Protein AF-A0AAV1QED7-F1 (afdb_monomer_lite)

Foldseek 3Di:
DDDDDDDDDDPDPPPPPPVPPDQDPFPVVVVVCCCVVVVPPADWWKWKQQVVVVRDTHTDHGSVSDDPDIDIDIGGPDPDDDDDDPPPDPPDVVCPDVVNVDDDDPDDDDDDDDPVVVPDD

Organism: Scomber scombrus (NCBI:txid13677)

Radius of gyration: 27.56 Å; chains: 1; bounding box: 75×61×73 Å

Sequence (121 aa):
NGSSKRPSSCPYHHRHCQKDTSRPESVNELKVMMKEKFKLDFAFSLLYQDPDFDGQLCSLVDIEELPQKAVLKVIRSDSDASSVASNDTIILPHAMTPDRAERWPDVFPVPTFSYEVEFVL

Secondary structure (DSSP, 8-state):
----PPPP-------------PPPSSHHHHHHHHHHHHT--S-EEEEEEEGGGTTEEEE---GGGS-SS--EEEEE---S------------GGG--GGGSSPPPSS-------GGGTT--

pLDDT: mean 74.5, std 16.53, range [39.84, 93.69]

Structure (mmCIF, N/CA/C/O backbone):
data_AF-A0AAV1QED7-F1
#
_entry.id   AF-A0AAV1QED7-F1
#
loop_
_atom_site.group_PDB
_atom_site.id
_atom_site.type_symbol
_atom_site.label_atom_id
_atom_site.label_alt_id
_atom_site.label_comp_id
_atom_site.label_asym_id
_atom_site.label_entity_id
_atom_site.label_seq_id
_atom_site.pdbx_PDB_ins_code
_atom_site.Cartn_x
_atom_site.Cartn_y
_atom_site.Cartn_z
_atom_site.occupancy
_atom_site.B_iso_or_equiv
_atom_site.auth_seq_id
_atom_site.auth_comp_id
_atom_site.auth_asym_id
_atom_site.auth_atom_id
_atom_site.pdbx_PDB_model_num
ATOM 1 N N . ASN A 1 1 ? 46.612 28.607 43.763 1.00 44.44 1 ASN A N 1
ATOM 2 C CA . ASN A 1 1 ? 46.514 28.178 42.349 1.00 44.44 1 ASN A CA 1
ATOM 3 C C . ASN A 1 1 ? 45.542 27.022 42.221 1.00 44.44 1 ASN A C 1
ATOM 5 O O . ASN A 1 1 ? 45.949 25.875 42.300 1.00 44.44 1 ASN A O 1
ATOM 9 N N . GLY A 1 2 ? 44.254 27.325 42.089 1.00 50.00 2 GLY A N 1
ATOM 10 C CA . GLY A 1 2 ? 43.201 26.321 41.953 1.00 50.00 2 GLY A CA 1
ATOM 11 C C . GLY A 1 2 ? 42.156 26.822 40.971 1.00 50.00 2 GLY A C 1
ATOM 12 O O . GLY A 1 2 ? 41.113 27.310 41.384 1.00 50.00 2 GLY A O 1
ATOM 13 N N . SER A 1 3 ? 42.465 26.748 39.677 1.00 50.56 3 SER A N 1
ATOM 14 C CA . SER A 1 3 ? 41.525 27.079 38.603 1.00 50.56 3 SER A CA 1
ATOM 15 C C . SER A 1 3 ? 41.142 25.787 37.896 1.00 50.56 3 SER A C 1
ATOM 17 O O . SER A 1 3 ? 41.775 25.387 36.920 1.00 50.56 3 SER A O 1
ATOM 19 N N . SER A 1 4 ? 40.124 25.111 38.427 1.00 52.16 4 SER A N 1
ATOM 20 C CA . SER A 1 4 ? 39.508 23.961 37.771 1.00 52.16 4 SER A CA 1
ATOM 21 C C . SER A 1 4 ? 38.648 24.475 36.614 1.00 52.16 4 SER A C 1
ATOM 23 O O . SER A 1 4 ? 37.607 25.105 36.820 1.00 52.16 4 SER A O 1
ATOM 25 N N . LYS A 1 5 ? 39.149 24.303 35.386 1.00 60.25 5 LYS A N 1
ATOM 26 C CA . LYS A 1 5 ? 38.466 24.682 34.145 1.00 60.25 5 LYS A CA 1
ATOM 27 C C . LYS A 1 5 ? 37.196 23.839 33.991 1.00 60.25 5 LYS A C 1
ATOM 29 O O . LYS A 1 5 ? 37.268 22.615 33.950 1.00 60.25 5 LYS A O 1
ATOM 34 N N . ARG A 1 6 ? 36.039 24.498 33.876 1.00 62.00 6 ARG A N 1
ATOM 35 C CA . ARG A 1 6 ? 34.783 23.859 33.454 1.00 62.00 6 ARG A CA 1
ATOM 36 C C . ARG A 1 6 ? 34.935 23.371 32.006 1.00 62.00 6 ARG A C 1
ATOM 38 O O . ARG A 1 6 ? 35.414 24.158 31.186 1.00 62.00 6 ARG A O 1
ATOM 45 N N . PRO A 1 7 ? 34.516 22.146 31.655 1.00 55.94 7 PRO A N 1
ATOM 46 C CA . PRO A 1 7 ? 34.414 21.765 30.258 1.00 55.94 7 PRO A CA 1
ATOM 47 C C . PRO A 1 7 ? 33.226 22.480 29.604 1.00 55.94 7 PRO A C 1
ATOM 49 O O . PRO A 1 7 ? 32.111 22.530 30.125 1.00 55.94 7 PRO A O 1
ATOM 52 N N . SER A 1 8 ? 33.536 23.092 28.470 1.00 58.31 8 SER A N 1
ATOM 53 C CA . SER A 1 8 ? 32.671 23.847 27.579 1.00 58.31 8 SER A CA 1
ATOM 54 C C . SER A 1 8 ? 31.638 22.958 26.886 1.00 58.31 8 SER A C 1
ATOM 56 O O . SER A 1 8 ? 32.002 21.981 26.242 1.00 58.31 8 SER A O 1
ATOM 58 N N . SER A 1 9 ? 30.373 23.365 27.011 1.00 49.59 9 SER A N 1
ATOM 59 C CA . SER A 1 9 ? 29.286 23.314 26.022 1.00 49.59 9 SER A CA 1
ATOM 60 C C . SER A 1 9 ? 29.482 22.399 24.801 1.00 49.59 9 SER A C 1
ATOM 62 O O . SER A 1 9 ? 30.246 22.723 23.894 1.00 49.59 9 SER A O 1
ATOM 64 N N . CYS A 1 10 ? 28.702 21.318 24.727 1.00 42.38 10 CYS A N 1
ATOM 65 C CA . CYS A 1 10 ? 28.399 20.632 23.471 1.00 42.38 10 CYS A CA 1
ATOM 66 C C . CYS A 1 10 ? 27.094 21.227 22.905 1.00 42.38 10 CYS A C 1
ATOM 68 O O . CYS A 1 10 ? 26.042 20.988 23.499 1.00 42.38 10 CYS A O 1
ATOM 70 N N . PRO A 1 11 ? 27.094 21.981 21.788 1.00 58.97 11 PRO A N 1
ATOM 71 C CA . PRO A 1 11 ? 25.892 22.648 21.307 1.00 58.97 11 PRO A CA 1
ATOM 72 C C . PRO A 1 11 ? 25.236 21.874 20.161 1.00 58.97 11 PRO A C 1
ATOM 74 O O . PRO A 1 11 ? 24.941 22.467 19.143 1.00 58.97 11 PRO A O 1
ATOM 77 N N . TYR A 1 12 ? 25.008 20.565 20.281 1.00 39.84 12 TYR A N 1
ATOM 78 C CA . TYR A 1 12 ? 24.177 19.837 19.311 1.00 39.84 12 TYR A CA 1
ATOM 79 C C . TYR A 1 12 ? 23.471 18.670 19.997 1.00 39.84 12 TYR A C 1
ATOM 81 O O . TYR A 1 12 ? 23.773 17.504 19.759 1.00 39.84 12 TYR A O 1
ATOM 89 N N . HIS A 1 13 ? 22.465 18.977 20.816 1.00 53.47 13 HIS A N 1
ATOM 90 C CA . HIS A 1 13 ? 21.328 18.068 20.875 1.00 53.47 13 HIS A CA 1
ATOM 91 C C . HIS A 1 13 ? 20.634 18.176 19.521 1.00 53.47 13 HIS A C 1
ATOM 93 O O . HIS A 1 13 ? 19.752 19.008 19.312 1.00 53.47 13 HIS A O 1
ATOM 99 N N . HIS A 1 14 ? 21.094 17.361 18.570 1.00 53.66 14 HIS A N 1
ATOM 100 C CA . HIS A 1 14 ? 20.276 16.970 17.441 1.00 53.66 14 HIS A CA 1
ATOM 101 C C . HIS A 1 14 ? 19.017 16.398 18.082 1.00 53.66 14 HIS A C 1
ATOM 103 O O . HIS A 1 14 ? 19.063 15.334 18.701 1.00 53.66 14 HIS A O 1
ATOM 109 N N . ARG A 1 15 ? 17.929 17.176 18.071 1.00 52.91 15 ARG A N 1
ATOM 110 C CA . ARG A 1 15 ? 16.619 16.670 18.447 1.00 52.91 15 ARG A CA 1
ATOM 111 C C . ARG A 1 15 ? 16.345 15.527 17.482 1.00 52.91 15 ARG A C 1
ATOM 113 O O . ARG A 1 15 ? 15.817 15.738 16.399 1.00 52.91 15 ARG A O 1
ATOM 120 N N . HIS A 1 16 ? 16.682 14.308 17.884 1.00 52.97 16 HIS A N 1
ATOM 121 C CA . HIS A 1 16 ? 15.765 13.216 17.652 1.00 52.97 16 HIS A CA 1
ATOM 122 C C . HIS A 1 16 ? 14.483 13.657 18.349 1.00 52.97 16 HIS A C 1
ATOM 124 O O . HIS A 1 16 ? 14.322 13.478 19.553 1.00 52.97 16 HIS A O 1
ATOM 130 N N . CYS A 1 17 ? 13.622 14.354 17.599 1.00 52.81 17 CYS A N 1
ATOM 131 C CA . CYS A 1 17 ? 12.202 14.300 17.868 1.00 52.81 17 CYS A CA 1
ATOM 132 C C . CYS A 1 17 ? 11.904 12.809 17.876 1.00 52.81 17 CYS A C 1
ATOM 134 O O . CYS A 1 17 ? 11.821 12.186 16.820 1.00 52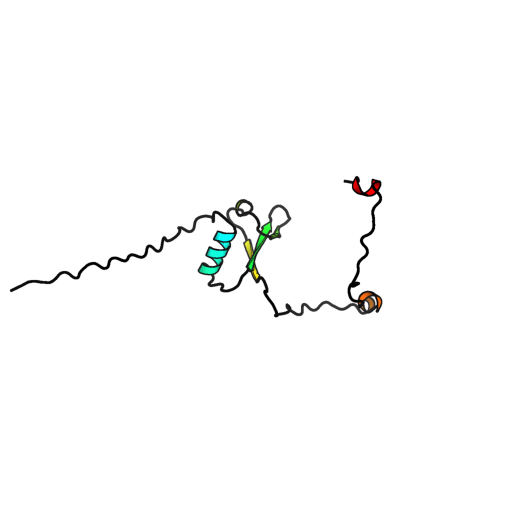.81 17 CYS A O 1
ATOM 136 N N . GLN A 1 18 ? 11.841 12.228 19.070 1.00 52.56 18 GLN A N 1
ATOM 137 C CA . GLN A 1 18 ? 11.054 11.036 19.260 1.00 52.56 18 GLN A CA 1
ATOM 138 C C . GLN A 1 18 ? 9.659 11.478 18.854 1.00 52.56 18 GLN A C 1
ATOM 140 O O . GLN A 1 18 ? 8.998 12.213 19.581 1.00 52.56 18 GLN A O 1
ATOM 145 N N . LYS A 1 19 ? 9.300 11.185 17.602 1.00 57.31 19 LYS A N 1
ATOM 146 C CA . LYS A 1 19 ? 7.924 11.286 17.165 1.00 57.31 19 LYS A CA 1
ATOM 147 C C . LYS A 1 19 ? 7.231 10.245 18.022 1.00 57.31 19 LYS A C 1
ATOM 149 O O . LYS A 1 19 ? 7.431 9.048 17.810 1.00 57.31 19 LYS A O 1
ATOM 154 N N . ASP A 1 20 ? 6.594 10.717 19.093 1.00 49.12 20 ASP A N 1
ATOM 155 C CA . ASP A 1 20 ? 5.760 9.897 19.955 1.00 49.12 20 ASP A CA 1
ATOM 156 C C . ASP A 1 20 ? 4.939 9.005 19.034 1.00 49.12 20 ASP A C 1
ATOM 158 O O . ASP A 1 20 ? 4.415 9.478 18.026 1.00 49.12 20 ASP A O 1
ATOM 162 N N . THR A 1 21 ? 4.938 7.703 19.301 1.00 58.75 21 THR A N 1
ATOM 163 C CA . THR A 1 21 ? 4.373 6.677 18.421 1.00 58.75 21 THR A CA 1
ATOM 164 C C . THR A 1 21 ? 2.842 6.756 18.426 1.00 58.75 21 THR A C 1
ATOM 166 O O . THR A 1 21 ? 2.165 5.846 18.908 1.00 58.75 21 THR A O 1
ATOM 169 N N . SER A 1 22 ? 2.296 7.882 17.976 1.00 71.88 22 SER A N 1
ATOM 170 C CA . SER A 1 22 ? 0.883 8.136 17.763 1.00 71.88 22 SER A CA 1
ATOM 171 C C . SER A 1 22 ? 0.432 7.483 16.461 1.00 71.88 22 SER A C 1
ATOM 173 O O . SER A 1 22 ? 1.249 7.085 15.626 1.00 71.88 22 SER A O 1
ATOM 175 N N . ARG A 1 23 ? -0.889 7.352 16.292 1.00 83.81 23 ARG A N 1
ATOM 176 C CA . ARG A 1 23 ? -1.487 6.934 15.019 1.00 83.81 23 ARG A CA 1
ATOM 177 C C . ARG A 1 23 ? -0.873 7.791 13.893 1.00 83.81 23 ARG A C 1
ATOM 179 O O . ARG A 1 23 ? -0.844 9.010 14.057 1.00 83.81 23 ARG A O 1
ATOM 186 N N . PRO A 1 24 ? -0.349 7.183 12.814 1.00 88.81 24 PRO A N 1
ATOM 187 C CA . PRO A 1 24 ? 0.163 7.942 11.679 1.00 88.81 24 PRO A CA 1
ATOM 188 C C . PRO A 1 24 ? -0.932 8.826 11.092 1.00 88.81 24 PRO A C 1
ATOM 190 O O . PRO A 1 24 ? -2.088 8.413 11.046 1.00 88.81 24 PRO A O 1
ATOM 193 N N . GLU A 1 25 ? -0.558 9.995 10.586 1.00 88.38 25 GLU A N 1
ATOM 194 C CA . GLU A 1 25 ? -1.486 10.910 9.910 1.00 88.38 25 GLU A CA 1
ATOM 195 C C . GLU A 1 25 ? -1.728 10.497 8.450 1.00 88.38 25 GLU A C 1
ATOM 197 O O . GLU A 1 25 ? -2.654 10.973 7.803 1.00 88.38 25 GLU A O 1
ATOM 202 N N . SER A 1 26 ? -0.892 9.608 7.900 1.00 92.00 26 SER A N 1
ATOM 203 C CA . SER A 1 26 ? -0.999 9.136 6.518 1.00 92.00 26 SER A CA 1
ATOM 204 C C . SER A 1 26 ? -0.418 7.734 6.335 1.00 92.00 26 SER A C 1
ATOM 206 O O . SER A 1 26 ? 0.532 7.332 7.013 1.00 92.00 26 SER A O 1
ATOM 208 N N . VAL A 1 27 ? -0.910 7.010 5.324 1.00 91.88 27 VAL A N 1
ATOM 209 C CA . VAL A 1 27 ? -0.345 5.726 4.879 1.00 91.88 27 VAL A CA 1
ATOM 210 C C . VAL A 1 27 ? 1.146 5.843 4.545 1.00 91.88 27 VAL A C 1
ATOM 212 O O . VAL A 1 27 ? 1.919 4.931 4.844 1.00 91.88 27 VAL A O 1
ATOM 215 N N . ASN A 1 28 ? 1.594 6.959 3.960 1.00 91.94 28 ASN A N 1
ATOM 216 C CA . ASN A 1 28 ? 3.013 7.137 3.647 1.00 91.94 28 ASN A CA 1
ATOM 217 C C . ASN A 1 28 ? 3.866 7.249 4.918 1.00 91.94 28 ASN A C 1
ATOM 219 O O . ASN A 1 28 ? 4.936 6.649 5.004 1.00 91.94 28 ASN A O 1
ATOM 223 N N . GLU A 1 29 ? 3.373 7.966 5.927 1.00 92.56 29 GLU A N 1
ATOM 224 C CA . GLU A 1 29 ? 4.035 8.054 7.226 1.00 92.56 29 GLU A CA 1
ATOM 225 C C . GLU A 1 29 ? 4.110 6.683 7.908 1.00 92.56 29 GLU A C 1
ATOM 227 O O . GLU A 1 29 ? 5.175 6.292 8.387 1.00 92.56 29 GLU A O 1
ATOM 232 N N . LEU A 1 30 ? 3.018 5.911 7.882 1.00 92.69 30 LEU A N 1
ATOM 233 C CA . LEU A 1 30 ? 3.008 4.534 8.376 1.00 92.69 30 LEU A CA 1
ATOM 234 C C . LEU A 1 30 ? 4.074 3.678 7.678 1.00 92.69 30 LEU A C 1
ATOM 236 O O . LEU A 1 30 ? 4.821 2.960 8.346 1.00 92.69 30 LEU A O 1
ATOM 240 N N . LYS A 1 31 ? 4.194 3.781 6.348 1.00 91.69 31 LYS A N 1
ATOM 241 C CA . LYS A 1 31 ? 5.237 3.079 5.584 1.00 91.69 31 LYS A CA 1
ATOM 242 C C . LYS A 1 31 ? 6.639 3.487 6.038 1.00 91.69 31 LYS A C 1
ATOM 244 O O . LYS A 1 31 ? 7.481 2.609 6.207 1.00 91.69 31 LYS A O 1
ATOM 249 N N . VAL A 1 32 ? 6.894 4.776 6.271 1.00 91.75 32 VAL A N 1
ATOM 250 C CA . VAL A 1 32 ? 8.189 5.268 6.783 1.00 91.75 32 VAL A CA 1
ATOM 251 C C . VAL A 1 32 ? 8.481 4.702 8.173 1.00 91.75 32 VAL A C 1
ATOM 253 O O . VAL A 1 32 ? 9.552 4.134 8.378 1.00 91.75 32 VAL A O 1
ATOM 256 N N . MET A 1 33 ? 7.517 4.755 9.096 1.00 91.06 33 MET A N 1
ATOM 257 C CA . MET A 1 33 ? 7.683 4.194 10.442 1.00 91.06 33 MET A CA 1
ATOM 258 C C . MET A 1 33 ? 7.961 2.693 10.411 1.00 91.06 33 MET A C 1
ATOM 260 O O . MET A 1 33 ? 8.811 2.205 11.150 1.00 91.06 33 MET A O 1
ATOM 264 N N . MET A 1 34 ? 7.272 1.940 9.552 1.00 92.31 34 MET A N 1
ATOM 265 C CA . MET A 1 34 ? 7.521 0.507 9.397 1.00 92.31 34 MET A CA 1
ATOM 266 C C . MET A 1 34 ? 8.895 0.232 8.775 1.00 92.31 34 MET A C 1
ATOM 268 O O . MET A 1 34 ? 9.587 -0.671 9.242 1.00 92.31 34 MET A O 1
ATOM 272 N N . LYS A 1 35 ? 9.331 1.023 7.784 1.00 92.12 35 LYS A N 1
ATOM 273 C CA . LYS A 1 35 ? 10.693 0.928 7.231 1.00 92.12 35 LYS A CA 1
ATOM 274 C C . LYS A 1 35 ? 11.751 1.129 8.301 1.00 92.12 35 LYS A C 1
ATOM 276 O O . LYS A 1 35 ? 12.672 0.329 8.389 1.00 92.12 35 LYS A O 1
ATOM 281 N N . GLU A 1 36 ? 11.602 2.149 9.136 1.00 91.81 36 GLU A N 1
ATOM 282 C CA . GLU A 1 36 ? 12.554 2.442 10.207 1.00 91.81 36 GLU A CA 1
ATOM 283 C C . GLU A 1 36 ? 12.514 1.376 11.312 1.00 91.81 36 GLU A C 1
ATOM 285 O O . GLU A 1 36 ? 13.545 0.810 11.680 1.00 91.81 36 GLU A O 1
ATOM 290 N N . LYS A 1 37 ? 11.313 1.029 11.790 1.00 91.12 37 LYS A N 1
ATOM 291 C CA . LYS A 1 37 ? 11.106 0.095 12.906 1.00 91.12 37 LYS A CA 1
ATOM 292 C C . LYS A 1 37 ? 11.527 -1.335 12.577 1.00 91.12 37 LYS A C 1
ATOM 294 O O . LYS A 1 37 ? 12.079 -2.018 13.437 1.00 91.12 37 LYS A O 1
ATOM 299 N N . PHE A 1 38 ? 11.276 -1.787 11.350 1.00 91.19 38 PHE A N 1
ATOM 300 C CA . PHE A 1 38 ? 11.632 -3.132 10.888 1.00 91.19 38 PHE A CA 1
ATOM 301 C C . PHE A 1 38 ? 12.901 -3.158 10.025 1.00 91.19 38 PHE A C 1
ATOM 303 O O . PHE A 1 38 ? 13.298 -4.231 9.581 1.00 91.19 38 PHE A O 1
ATOM 310 N N . LYS A 1 39 ? 13.557 -2.004 9.823 1.00 91.62 39 LYS A N 1
ATOM 311 C CA . LYS A 1 39 ? 14.774 -1.841 9.007 1.00 91.62 39 LYS A CA 1
ATOM 312 C C . LYS A 1 39 ? 14.609 -2.384 7.581 1.00 91.62 39 LYS A C 1
ATOM 314 O O . LYS A 1 39 ? 15.460 -3.119 7.090 1.00 91.62 39 LYS A O 1
ATOM 319 N N . LEU A 1 40 ? 13.495 -2.037 6.937 1.00 90.88 40 LEU A N 1
ATOM 320 C CA . LEU A 1 40 ? 13.192 -2.440 5.561 1.00 90.88 40 LEU A CA 1
ATOM 321 C C . LEU A 1 40 ? 13.820 -1.439 4.584 1.00 90.88 40 LEU A C 1
ATOM 323 O O . LEU A 1 40 ? 13.507 -0.249 4.620 1.00 90.88 40 LEU A O 1
ATOM 327 N N . ASP A 1 41 ? 14.674 -1.927 3.693 1.00 90.19 41 ASP A N 1
ATOM 328 C CA . ASP A 1 41 ? 15.381 -1.153 2.666 1.00 90.19 41 ASP A CA 1
ATOM 329 C C . ASP A 1 41 ? 14.675 -1.164 1.297 1.00 90.19 41 ASP A C 1
ATOM 331 O O . ASP A 1 41 ? 15.063 -0.442 0.382 1.00 90.19 41 ASP A O 1
ATOM 335 N N . PHE A 1 42 ? 13.592 -1.928 1.163 1.00 87.44 42 PHE A N 1
ATOM 336 C CA . PHE A 1 42 ? 12.815 -2.059 -0.067 1.00 87.44 42 PHE A CA 1
ATOM 337 C C . PHE A 1 42 ? 11.499 -1.266 -0.045 1.00 87.44 42 PHE A C 1
ATOM 339 O O . PHE A 1 42 ? 10.974 -0.866 1.000 1.00 87.44 42 PHE A O 1
ATOM 346 N N . ALA A 1 43 ? 10.944 -1.015 -1.232 1.00 89.00 43 ALA A N 1
ATOM 347 C CA . ALA A 1 43 ? 9.582 -0.512 -1.381 1.00 89.00 43 ALA A CA 1
ATOM 348 C C . ALA A 1 43 ? 8.565 -1.636 -1.136 1.00 89.00 43 ALA A C 1
ATOM 350 O O . ALA A 1 43 ? 8.794 -2.787 -1.504 1.00 89.00 43 ALA A O 1
ATOM 351 N N . PHE A 1 44 ? 7.447 -1.301 -0.495 1.00 91.81 44 PHE A N 1
ATOM 352 C CA . PHE A 1 44 ? 6.381 -2.256 -0.223 1.00 91.81 44 PHE A CA 1
ATOM 353 C C . PHE A 1 44 ? 4.998 -1.608 -0.260 1.00 91.81 44 PHE A C 1
ATOM 355 O O . PHE A 1 44 ? 4.816 -0.402 -0.028 1.00 91.81 44 PHE A O 1
ATOM 362 N N . SER A 1 45 ? 4.013 -2.463 -0.493 1.00 91.38 45 SER A N 1
ATOM 363 C CA . SER A 1 45 ? 2.592 -2.182 -0.348 1.00 91.38 45 SER A CA 1
ATOM 364 C C . SER A 1 45 ? 2.076 -2.783 0.956 1.00 91.38 45 SER A C 1
ATOM 366 O O . SER A 1 45 ? 2.628 -3.755 1.478 1.00 91.38 45 SER A O 1
ATOM 368 N N . LEU A 1 46 ? 1.028 -2.173 1.500 1.00 92.81 46 LEU A N 1
ATOM 369 C CA . LEU A 1 46 ? 0.372 -2.623 2.720 1.00 92.81 46 LEU A CA 1
ATOM 370 C C . LEU A 1 46 ? -1.018 -3.127 2.361 1.00 92.81 46 LEU A C 1
ATOM 372 O O . LEU A 1 46 ? -1.774 -2.423 1.696 1.00 92.81 46 LEU A O 1
ATOM 376 N N . LEU A 1 47 ? -1.329 -4.334 2.815 1.00 93.31 47 LEU A N 1
ATOM 377 C CA . LEU A 1 47 ? -2.683 -4.862 2.823 1.00 93.31 47 LEU A CA 1
ATOM 378 C C . LEU A 1 47 ? -3.178 -4.899 4.270 1.00 93.31 47 LEU A C 1
ATOM 380 O O . LEU A 1 47 ? -2.396 -5.242 5.159 1.00 93.31 47 LEU A O 1
ATOM 384 N N . TYR A 1 48 ? -4.443 -4.588 4.514 1.00 93.56 48 TYR A N 1
ATOM 385 C CA . TYR A 1 48 ? -5.079 -4.729 5.822 1.00 93.56 48 TYR A CA 1
ATOM 386 C C . TYR A 1 48 ? -6.208 -5.752 5.761 1.00 93.56 48 TYR A C 1
ATOM 388 O O . TYR A 1 48 ? -6.771 -6.006 4.699 1.00 93.56 48 TYR A O 1
ATOM 396 N N . GLN A 1 49 ? -6.492 -6.373 6.902 1.00 93.19 49 GLN A N 1
ATOM 397 C CA . GLN A 1 49 ? -7.656 -7.234 7.053 1.00 93.19 49 GLN A CA 1
ATOM 398 C C . GLN A 1 49 ? -8.900 -6.364 7.235 1.00 93.19 49 GLN A C 1
ATOM 400 O O . GLN A 1 49 ? -9.037 -5.721 8.277 1.00 93.19 49 GLN A O 1
ATOM 405 N N . ASP A 1 50 ? -9.775 -6.351 6.236 1.00 88.12 50 ASP A N 1
ATOM 406 C CA . ASP A 1 50 ? -10.983 -5.537 6.261 1.00 88.12 50 ASP A CA 1
ATOM 407 C C . ASP A 1 50 ? -12.120 -6.271 7.001 1.00 88.12 50 ASP A C 1
ATOM 409 O O . ASP A 1 50 ? -12.536 -7.351 6.561 1.00 88.12 50 ASP A O 1
ATOM 413 N N . PRO A 1 51 ? -12.605 -5.747 8.144 1.00 87.19 51 PRO A N 1
ATOM 414 C CA . PRO A 1 51 ? -13.690 -6.372 8.895 1.00 87.19 51 PRO A CA 1
ATOM 415 C C . PRO A 1 51 ? -15.022 -6.395 8.134 1.00 87.19 51 PRO A C 1
ATOM 417 O O . PRO A 1 51 ? -15.830 -7.283 8.400 1.00 87.19 51 PRO A O 1
ATOM 420 N N . ASP A 1 52 ? -15.237 -5.484 7.183 1.00 87.31 52 ASP A N 1
ATOM 421 C CA . ASP A 1 52 ? -16.477 -5.393 6.407 1.00 87.31 52 ASP A CA 1
ATOM 422 C C . ASP A 1 52 ? -16.514 -6.410 5.250 1.00 87.31 52 ASP A C 1
ATOM 424 O O . ASP A 1 52 ? -17.576 -6.695 4.700 1.00 87.31 52 ASP A O 1
ATOM 428 N N . PHE A 1 53 ? -15.366 -7.013 4.914 1.00 87.31 53 PHE A N 1
ATOM 429 C CA . PHE A 1 53 ? -15.211 -8.002 3.839 1.00 87.31 53 PHE A CA 1
ATOM 430 C C . PHE A 1 53 ? -14.802 -9.379 4.376 1.00 87.31 53 PHE A C 1
ATOM 432 O O . PHE A 1 53 ? -13.918 -10.034 3.819 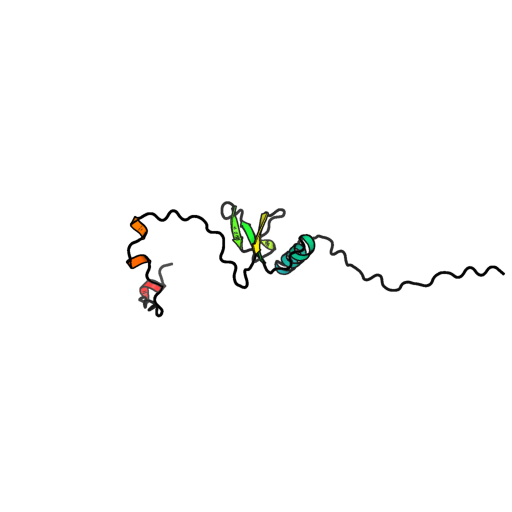1.00 87.31 53 PHE A O 1
ATOM 439 N N . ASP A 1 54 ? -15.400 -9.817 5.487 1.00 87.81 54 ASP A N 1
ATOM 440 C CA . ASP A 1 54 ? -15.123 -11.116 6.127 1.00 87.81 54 ASP A CA 1
ATOM 441 C C . ASP A 1 54 ? -13.633 -11.342 6.454 1.00 87.81 54 ASP A C 1
ATOM 443 O O . ASP A 1 54 ? -13.131 -12.469 6.492 1.00 87.81 54 ASP A O 1
ATOM 447 N N . GLY A 1 55 ? -12.881 -10.264 6.680 1.00 86.00 55 GLY A N 1
ATOM 448 C CA . GLY A 1 55 ? -11.452 -10.344 6.936 1.00 86.00 55 GLY A CA 1
ATOM 449 C C . GLY A 1 55 ? -10.603 -10.643 5.698 1.00 86.00 55 GLY A C 1
ATOM 450 O O . GLY A 1 55 ? -9.505 -11.192 5.832 1.00 86.00 55 GLY A O 1
ATOM 451 N N . GLN A 1 56 ? -11.076 -10.300 4.501 1.00 89.94 56 GLN A N 1
ATOM 452 C CA . GLN A 1 56 ? -10.242 -10.317 3.302 1.00 89.94 56 GLN A CA 1
ATOM 453 C C . GLN A 1 56 ? -9.134 -9.256 3.367 1.00 89.94 56 GLN A C 1
ATOM 455 O O . GLN A 1 56 ? -9.233 -8.249 4.067 1.00 89.94 56 GLN A O 1
ATOM 460 N N . LEU A 1 57 ? -8.034 -9.517 2.654 1.00 90.75 57 LEU A N 1
ATOM 461 C CA . LEU A 1 57 ? -6.896 -8.605 2.581 1.00 90.75 57 LEU A CA 1
ATOM 462 C C . LEU A 1 57 ? -7.107 -7.584 1.463 1.00 90.75 57 LEU A C 1
ATOM 464 O O . LEU A 1 57 ? -7.026 -7.936 0.286 1.00 90.75 57 LEU A O 1
ATOM 468 N N . CYS A 1 58 ? -7.292 -6.324 1.840 1.00 90.31 58 CYS A N 1
ATOM 469 C CA . CYS A 1 58 ? -7.500 -5.200 0.928 1.00 90.31 58 CYS A CA 1
ATOM 470 C C . CYS A 1 58 ? -6.304 -4.241 0.957 1.00 90.31 58 CYS A C 1
ATOM 472 O O . CYS A 1 58 ? -5.561 -4.193 1.937 1.00 90.31 58 CYS A O 1
ATOM 474 N N . SER A 1 59 ? -6.080 -3.489 -0.125 1.00 92.00 59 SER A N 1
ATOM 475 C CA . SER A 1 59 ? -5.016 -2.475 -0.167 1.00 92.00 59 SER A CA 1
ATOM 476 C C . SER A 1 59 ? -5.338 -1.329 0.772 1.00 92.00 59 SER A C 1
ATOM 478 O O . SER A 1 59 ? -6.411 -0.751 0.678 1.00 92.00 59 SER A O 1
ATOM 480 N N . LEU A 1 60 ? -4.379 -0.960 1.619 1.00 92.12 60 LEU A N 1
ATOM 481 C CA . LEU A 1 60 ? -4.529 0.190 2.498 1.00 92.12 60 LEU A CA 1
ATOM 482 C C . LEU A 1 60 ? -4.347 1.489 1.703 1.00 92.12 60 LEU A C 1
ATOM 484 O O . LEU A 1 60 ? -3.230 1.773 1.249 1.00 92.12 60 LEU A O 1
ATOM 488 N N . VAL A 1 61 ? -5.425 2.260 1.545 1.00 89.19 61 VAL A N 1
ATOM 489 C CA . VAL A 1 61 ? -5.423 3.544 0.819 1.00 89.19 61 VAL A CA 1
ATOM 490 C C . VAL A 1 61 ? -5.557 4.718 1.781 1.00 89.19 61 VAL A C 1
ATOM 492 O O . VAL A 1 61 ? -4.828 5.700 1.623 1.00 89.19 61 VAL A O 1
ATOM 495 N N . ASP A 1 62 ? -6.396 4.589 2.810 1.00 89.12 62 ASP A N 1
ATOM 496 C CA . ASP A 1 62 ? -6.567 5.600 3.853 1.00 89.12 62 ASP A CA 1
ATOM 497 C C . ASP A 1 62 ? -6.194 5.036 5.230 1.00 89.12 62 ASP A C 1
ATOM 499 O O . ASP A 1 62 ? -6.484 3.892 5.568 1.00 89.12 62 ASP A O 1
ATOM 503 N N . ILE A 1 63 ? -5.526 5.844 6.051 1.00 92.00 63 ILE A N 1
ATOM 504 C CA . ILE A 1 63 ? -5.204 5.449 7.419 1.00 92.00 63 ILE A CA 1
ATOM 505 C C . ILE A 1 63 ? -6.448 5.404 8.312 1.00 92.00 63 ILE A C 1
ATOM 507 O O . ILE A 1 63 ? -6.432 4.698 9.323 1.00 92.00 63 ILE A O 1
ATOM 511 N N . GLU A 1 64 ? -7.519 6.113 7.951 1.00 89.56 64 GLU A N 1
ATOM 512 C CA . GLU A 1 64 ? -8.782 6.140 8.695 1.00 89.56 64 GLU A CA 1
ATOM 513 C C . GLU A 1 64 ? -9.549 4.811 8.620 1.00 89.56 64 GLU A C 1
ATOM 515 O O . GLU A 1 64 ? -10.245 4.462 9.573 1.00 89.56 64 GLU A O 1
ATOM 520 N N . GLU A 1 65 ? -9.325 4.014 7.568 1.00 86.81 65 GLU A N 1
ATOM 521 C CA . GLU A 1 65 ? -9.891 2.663 7.390 1.00 86.81 65 GLU A CA 1
ATOM 522 C C . GLU A 1 65 ? -9.352 1.660 8.419 1.00 86.81 65 GLU A C 1
ATOM 524 O O . GLU A 1 65 ? -9.962 0.622 8.679 1.00 86.81 65 GLU A O 1
ATOM 529 N N . LEU A 1 66 ? -8.204 1.954 9.044 1.00 89.31 66 LEU A N 1
ATOM 530 C CA . LEU A 1 66 ? -7.650 1.060 10.050 1.00 89.31 66 LEU A CA 1
ATOM 531 C C . LEU A 1 66 ? -8.406 1.179 11.380 1.00 89.31 66 LEU A C 1
ATOM 533 O O . LEU A 1 66 ? -8.466 2.266 11.970 1.00 89.31 66 LEU A O 1
ATOM 537 N N . PRO A 1 67 ? -8.884 0.053 11.944 1.00 87.38 67 PRO A N 1
ATOM 538 C CA . PRO A 1 67 ? -9.355 0.030 13.319 1.00 87.38 67 PRO A CA 1
ATOM 539 C C . PRO A 1 67 ? -8.201 0.314 14.290 1.00 87.38 67 PRO A C 1
ATOM 541 O O . PRO A 1 67 ? -7.021 0.249 13.942 1.00 87.38 67 PRO A O 1
ATOM 544 N N . GLN A 1 68 ? -8.532 0.538 15.566 1.00 86.19 68 GLN A N 1
ATOM 545 C CA . GLN A 1 68 ? -7.535 0.803 16.614 1.00 86.19 68 GLN A CA 1
ATOM 546 C C . GLN A 1 68 ? -6.436 -0.276 16.697 1.00 86.19 68 GLN A C 1
ATOM 548 O O . GLN A 1 68 ? -5.299 0.016 17.064 1.00 86.19 68 GLN A O 1
ATOM 553 N N . LYS A 1 69 ? -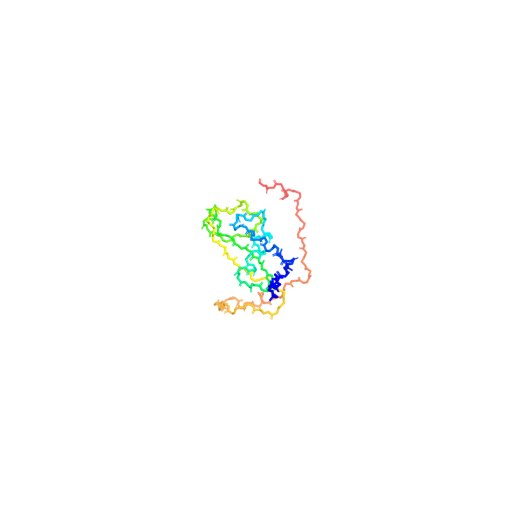6.766 -1.520 16.330 1.00 87.25 69 LYS A N 1
ATOM 554 C CA . LYS A 1 69 ? -5.817 -2.618 16.165 1.00 87.25 69 LYS A CA 1
ATOM 555 C C . LYS A 1 69 ? -6.106 -3.341 14.854 1.00 87.25 69 LYS A C 1
ATOM 557 O O . LYS A 1 69 ? -7.095 -4.060 14.760 1.00 87.25 69 LYS A O 1
ATOM 562 N N . ALA A 1 70 ? -5.215 -3.184 13.883 1.00 89.38 70 ALA A N 1
ATOM 563 C CA . ALA A 1 70 ? -5.302 -3.840 12.585 1.00 89.38 70 ALA A CA 1
ATOM 564 C C . ALA A 1 70 ? -4.165 -4.850 12.388 1.00 89.38 70 ALA A C 1
ATOM 566 O O . ALA A 1 70 ? -3.067 -4.688 12.928 1.00 89.38 70 ALA A O 1
ATOM 567 N N . VAL A 1 71 ? -4.422 -5.879 11.581 1.00 91.69 71 VAL A N 1
ATOM 568 C CA . VAL A 1 71 ? -3.383 -6.770 11.057 1.00 91.69 71 VAL A CA 1
ATOM 569 C C . VAL A 1 71 ? -3.009 -6.273 9.669 1.00 91.69 71 VAL A C 1
ATOM 571 O O . VAL A 1 71 ? -3.861 -6.187 8.788 1.00 91.69 71 VAL A O 1
ATOM 574 N N . LEU A 1 72 ? -1.730 -5.945 9.488 1.00 93.69 72 LEU A N 1
ATOM 575 C CA . LEU A 1 72 ? -1.187 -5.498 8.211 1.00 93.69 72 LEU A CA 1
ATOM 576 C C . LEU A 1 72 ? -0.281 -6.572 7.619 1.00 93.69 72 LEU A C 1
ATOM 578 O O . LEU A 1 72 ? 0.605 -7.095 8.299 1.00 93.69 72 LEU A O 1
ATOM 582 N N . LYS A 1 73 ? -0.461 -6.854 6.332 1.00 93.44 73 LYS A N 1
ATOM 583 C CA . LYS A 1 73 ? 0.440 -7.681 5.535 1.00 93.44 73 LYS A CA 1
ATOM 584 C C . LYS A 1 73 ? 1.302 -6.780 4.659 1.00 93.44 73 LYS A C 1
ATOM 586 O O . LYS A 1 73 ? 0.800 -6.007 3.847 1.00 93.44 73 LYS A O 1
ATOM 591 N N . VAL A 1 74 ? 2.612 -6.900 4.830 1.00 93.00 74 VAL A N 1
ATOM 592 C CA . VAL A 1 74 ? 3.610 -6.184 4.032 1.00 93.00 74 VAL A CA 1
ATOM 593 C C . VAL A 1 74 ? 3.922 -7.015 2.794 1.00 93.00 74 VAL A C 1
ATOM 595 O O . VAL A 1 74 ? 4.357 -8.159 2.915 1.00 93.00 74 VAL A O 1
ATOM 598 N N . ILE A 1 75 ? 3.704 -6.448 1.611 1.00 91.38 75 ILE A N 1
ATOM 599 C CA . ILE A 1 75 ? 4.034 -7.078 0.330 1.00 91.38 75 ILE A CA 1
ATOM 600 C C . ILE A 1 75 ? 5.179 -6.302 -0.298 1.00 91.38 75 ILE A C 1
ATOM 602 O O . ILE A 1 75 ? 5.034 -5.113 -0.581 1.00 91.38 75 ILE A O 1
ATOM 606 N N . ARG A 1 76 ? 6.315 -6.966 -0.520 1.00 89.81 76 ARG A N 1
ATOM 607 C CA . ARG A 1 76 ? 7.437 -6.374 -1.251 1.00 89.81 76 ARG A CA 1
ATOM 608 C C . ARG A 1 76 ? 6.956 -5.955 -2.640 1.00 89.81 76 ARG A C 1
ATOM 610 O O . ARG A 1 76 ? 6.343 -6.742 -3.352 1.00 89.81 76 ARG A O 1
ATOM 617 N N . SER A 1 77 ? 7.206 -4.703 -2.997 1.00 82.56 77 SER A N 1
ATOM 618 C CA . SER A 1 77 ? 6.979 -4.213 -4.349 1.00 82.56 77 SER A CA 1
ATOM 619 C C . SER A 1 77 ? 8.202 -4.624 -5.161 1.00 82.56 77 SER A C 1
ATOM 621 O O . SER A 1 77 ? 9.264 -4.020 -5.016 1.00 82.56 77 SER A O 1
ATOM 623 N N . ASP A 1 78 ? 8.095 -5.699 -5.936 1.00 69.31 78 ASP A N 1
ATOM 624 C CA . ASP A 1 78 ? 9.198 -6.157 -6.777 1.00 69.31 78 ASP A CA 1
ATOM 625 C C . ASP A 1 78 ? 9.406 -5.165 -7.930 1.00 69.31 78 ASP A C 1
ATOM 627 O O . ASP A 1 78 ? 8.695 -5.185 -8.931 1.00 69.31 78 ASP A O 1
ATOM 631 N N . SER A 1 79 ? 10.392 -4.278 -7.788 1.00 60.50 79 SER A N 1
ATOM 632 C CA . SER A 1 79 ? 11.072 -3.708 -8.950 1.00 60.50 79 SER A CA 1
ATOM 633 C C . SER A 1 79 ? 12.110 -4.729 -9.404 1.00 60.50 79 SER A C 1
ATOM 635 O O . SER A 1 79 ? 13.208 -4.786 -8.861 1.00 60.50 79 SER A O 1
ATOM 637 N N . ASP A 1 80 ? 11.697 -5.543 -10.370 1.00 55.53 80 ASP A N 1
ATOM 638 C CA . ASP A 1 80 ? 12.493 -6.467 -11.176 1.00 55.53 80 ASP A CA 1
ATOM 639 C C . ASP A 1 80 ? 13.115 -7.719 -10.513 1.00 55.53 80 ASP A C 1
ATOM 641 O O . ASP A 1 80 ? 13.949 -7.680 -9.611 1.00 55.53 80 ASP A O 1
ATOM 645 N N . ALA A 1 81 ? 12.766 -8.853 -11.134 1.00 53.38 81 ALA A N 1
ATOM 646 C CA . ALA A 1 81 ? 13.604 -10.038 -11.344 1.00 53.38 81 ALA A CA 1
ATOM 647 C C . ALA A 1 81 ? 13.789 -11.102 -10.243 1.00 53.38 81 ALA A C 1
ATOM 649 O O . ALA A 1 81 ? 14.742 -11.877 -10.315 1.00 53.38 81 ALA A O 1
ATOM 650 N N . SER A 1 82 ? 12.843 -11.296 -9.326 1.00 53.59 82 SER A N 1
ATOM 651 C CA . SER A 1 82 ? 12.671 -12.641 -8.749 1.00 53.59 82 SER A CA 1
ATOM 652 C C . SER A 1 82 ? 11.235 -13.098 -8.903 1.00 53.59 82 SER A C 1
ATOM 654 O O . SER A 1 82 ? 10.400 -12.882 -8.030 1.00 53.59 82 SER A O 1
ATOM 656 N N . SER A 1 83 ? 10.966 -13.722 -10.051 1.00 53.06 83 SER A N 1
ATOM 657 C CA . SER A 1 83 ? 9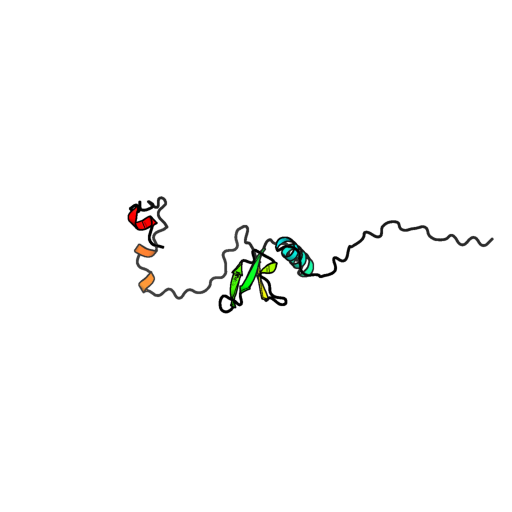.774 -14.529 -10.277 1.00 53.06 83 SER A CA 1
ATOM 658 C C . SER A 1 83 ? 9.512 -15.400 -9.052 1.00 53.06 83 SER A C 1
ATOM 660 O O . SER A 1 83 ? 10.336 -16.225 -8.653 1.00 53.06 83 SER A O 1
ATOM 662 N N . VAL A 1 84 ? 8.364 -15.107 -8.462 1.00 52.03 84 VAL A N 1
ATOM 663 C CA . VAL A 1 84 ? 7.745 -15.686 -7.284 1.00 52.03 84 VAL A CA 1
ATOM 664 C C . VAL A 1 84 ? 7.804 -17.210 -7.246 1.00 52.03 84 VAL A C 1
ATOM 666 O O . VAL A 1 84 ? 7.793 -17.883 -8.273 1.00 52.03 84 VAL A O 1
ATOM 669 N N . ALA A 1 85 ? 7.840 -17.712 -6.011 1.00 54.03 85 ALA A N 1
ATOM 670 C CA . ALA A 1 85 ? 7.496 -19.059 -5.588 1.00 54.03 85 ALA A CA 1
ATOM 671 C C . ALA A 1 85 ? 6.776 -19.898 -6.659 1.00 54.03 85 ALA A C 1
ATOM 673 O O . ALA A 1 85 ? 5.672 -19.561 -7.091 1.00 54.03 85 ALA A O 1
ATOM 674 N N . SER A 1 86 ? 7.390 -21.027 -7.022 1.00 53.69 86 SER A N 1
ATOM 675 C CA . SER A 1 86 ? 6.704 -22.144 -7.667 1.00 53.69 86 SER A CA 1
ATOM 676 C C . SER A 1 86 ? 5.629 -22.652 -6.706 1.00 53.69 86 SER A C 1
ATOM 678 O O . SER A 1 86 ? 5.866 -23.563 -5.921 1.00 53.69 86 SER A O 1
ATOM 680 N N . ASN A 1 87 ? 4.460 -22.013 -6.700 1.00 57.19 87 ASN A N 1
ATOM 681 C CA . ASN A 1 87 ? 3.271 -22.621 -6.135 1.00 57.19 87 ASN A CA 1
ATOM 682 C C . ASN A 1 87 ? 2.819 -23.671 -7.144 1.00 57.19 87 ASN A C 1
ATOM 684 O O . ASN A 1 87 ? 2.284 -23.334 -8.203 1.00 57.19 87 ASN A O 1
ATOM 688 N N . ASP A 1 88 ? 3.091 -24.930 -6.804 1.00 53.75 88 ASP A N 1
ATOM 689 C CA . ASP A 1 88 ? 2.699 -26.129 -7.533 1.00 53.75 88 ASP A CA 1
ATOM 690 C C . ASP A 1 88 ? 1.212 -26.073 -7.895 1.00 53.75 88 ASP A C 1
ATOM 692 O O . ASP A 1 88 ? 0.322 -26.422 -7.119 1.00 53.75 88 ASP A O 1
ATOM 696 N N . THR A 1 89 ? 0.926 -25.598 -9.103 1.00 61.28 89 THR A N 1
ATOM 697 C CA . THR A 1 89 ? -0.407 -25.707 -9.674 1.00 61.28 89 THR A CA 1
ATOM 698 C C . THR A 1 89 ? -0.502 -27.121 -10.215 1.00 61.28 89 THR A C 1
ATOM 700 O O . THR A 1 89 ? 0.257 -27.489 -11.109 1.00 61.28 89 THR A O 1
ATOM 703 N N . ILE A 1 90 ? -1.409 -27.930 -9.665 1.00 64.06 90 ILE A N 1
ATOM 704 C CA . ILE A 1 90 ? -1.717 -29.251 -10.214 1.00 64.06 90 ILE A CA 1
ATOM 705 C C . ILE A 1 90 ? -2.214 -29.031 -11.643 1.00 64.06 90 ILE A C 1
ATOM 707 O O . ILE A 1 90 ? -3.343 -28.592 -11.869 1.00 64.06 90 ILE A O 1
ATOM 711 N N . ILE A 1 91 ? -1.349 -29.296 -12.619 1.00 63.84 91 ILE A N 1
ATOM 712 C CA . ILE A 1 91 ? -1.707 -29.241 -14.028 1.00 63.84 91 ILE A CA 1
ATOM 713 C C . ILE A 1 91 ? -2.595 -30.455 -14.297 1.00 63.84 91 ILE A C 1
ATOM 715 O O . ILE A 1 91 ? -2.116 -31.570 -14.495 1.00 63.84 91 ILE A O 1
ATOM 719 N N . LEU A 1 92 ? -3.912 -30.247 -14.265 1.00 62.44 92 LEU A N 1
ATOM 720 C CA . LEU A 1 92 ? -4.860 -31.255 -14.721 1.00 62.44 92 LEU A CA 1
ATOM 721 C C . LEU A 1 92 ? -4.554 -31.548 -16.202 1.00 62.44 92 LEU A C 1
ATOM 723 O O . LEU A 1 92 ? -4.470 -30.605 -16.992 1.00 62.44 92 LEU A O 1
ATOM 727 N N . PRO A 1 93 ? -4.420 -32.819 -16.621 1.00 59.81 93 PRO A N 1
ATOM 728 C CA . PRO A 1 93 ? -4.020 -33.180 -17.986 1.00 59.81 93 PRO A CA 1
ATOM 729 C C . PRO A 1 93 ? -4.991 -32.667 -19.064 1.00 59.81 93 PRO A C 1
ATOM 731 O O . PRO A 1 93 ? -4.625 -32.577 -20.230 1.00 59.81 93 PRO A O 1
ATOM 734 N N . HIS A 1 94 ? -6.206 -32.262 -18.679 1.00 55.78 94 HIS A N 1
ATOM 735 C CA . HIS A 1 94 ? -7.183 -31.641 -19.573 1.00 55.78 94 HIS A CA 1
ATOM 736 C C . HIS A 1 94 ? -6.898 -30.158 -19.892 1.00 55.78 94 HIS A C 1
ATOM 738 O O . HIS A 1 94 ? -7.470 -29.617 -20.828 1.00 55.78 94 HIS A O 1
ATOM 744 N N . ALA A 1 95 ? -6.014 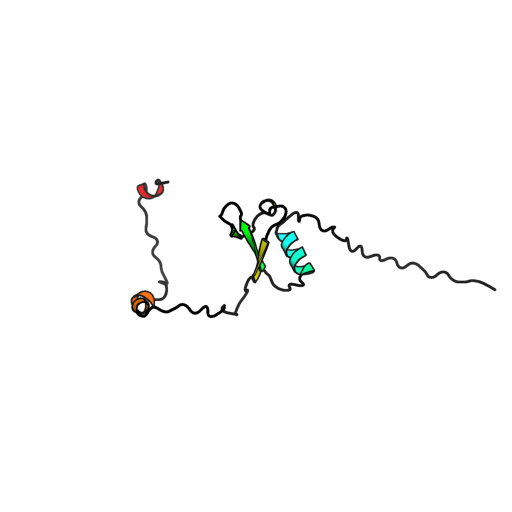-29.486 -19.145 1.00 55.41 95 ALA A N 1
ATOM 745 C CA . ALA A 1 95 ? -5.647 -28.088 -19.391 1.00 55.41 95 ALA A CA 1
ATOM 746 C C . ALA A 1 95 ? -4.570 -27.919 -20.481 1.00 55.41 95 ALA A C 1
ATOM 748 O O . ALA A 1 95 ? -4.279 -26.791 -20.870 1.00 55.41 95 ALA A O 1
ATOM 749 N N . MET A 1 96 ? -3.987 -29.020 -20.970 1.00 56.75 96 MET A N 1
ATOM 750 C CA . MET A 1 96 ? -2.991 -29.038 -22.049 1.00 56.75 96 MET A CA 1
ATOM 751 C C . MET A 1 96 ? -3.659 -29.115 -23.431 1.00 56.75 96 MET A C 1
ATOM 753 O O . MET A 1 96 ? -3.188 -29.812 -24.326 1.00 56.75 96 MET A O 1
ATOM 757 N N . THR A 1 97 ? -4.800 -28.455 -23.618 1.00 57.69 97 THR A N 1
ATOM 758 C CA . THR A 1 97 ? -5.326 -28.224 -24.964 1.00 57.69 97 THR A CA 1
ATOM 759 C C . THR A 1 97 ? -4.494 -27.106 -25.601 1.00 57.69 97 THR A C 1
ATOM 761 O O . THR A 1 97 ? -4.327 -26.070 -24.952 1.00 57.69 97 THR A O 1
ATOM 764 N N . PRO A 1 98 ? -3.978 -27.266 -26.834 1.00 58.91 98 PRO A N 1
ATOM 765 C CA . PRO A 1 98 ? -3.130 -26.261 -27.489 1.00 58.91 98 PRO A CA 1
ATOM 766 C C . PRO A 1 98 ? -3.767 -24.861 -27.527 1.00 58.91 98 PRO A C 1
ATOM 768 O O . PRO A 1 98 ? -3.055 -23.875 -27.404 1.00 58.91 98 PRO A O 1
ATOM 771 N N . ASP A 1 99 ? -5.100 -24.783 -27.537 1.00 59.28 99 ASP A N 1
ATOM 772 C CA . ASP A 1 99 ? -5.890 -23.545 -27.466 1.00 59.28 99 ASP A CA 1
ATOM 773 C C . ASP A 1 99 ? -5.564 -22.640 -26.258 1.00 59.28 99 ASP A C 1
ATOM 775 O O . ASP A 1 99 ? -5.630 -21.419 -26.345 1.00 59.28 99 ASP A O 1
ATOM 779 N N . ARG A 1 100 ? -5.178 -23.223 -25.113 1.00 58.19 100 ARG A N 1
ATOM 780 C CA . ARG A 1 100 ? -4.882 -22.476 -23.875 1.00 58.19 100 ARG A CA 1
ATOM 781 C C . ARG A 1 100 ? -3.410 -22.060 -23.762 1.00 58.19 100 ARG A C 1
ATOM 783 O O . ARG A 1 100 ? -3.074 -21.230 -22.920 1.00 58.19 100 ARG A O 1
ATOM 790 N N . ALA A 1 101 ? -2.531 -22.655 -24.569 1.00 61.84 101 ALA A N 1
ATOM 791 C CA . ALA A 1 101 ? -1.105 -22.329 -24.597 1.00 61.84 101 ALA A CA 1
ATOM 792 C C . ALA A 1 101 ? -0.789 -21.142 -25.521 1.00 61.84 101 ALA A C 1
ATOM 794 O O . ALA A 1 101 ? 0.356 -20.684 -25.561 1.00 61.84 101 ALA A O 1
ATOM 795 N N . GLU A 1 102 ? -1.787 -20.642 -26.250 1.00 68.44 102 GLU A N 1
ATOM 796 C CA . GLU A 1 102 ? -1.633 -19.463 -27.083 1.00 68.44 102 GLU A CA 1
ATOM 797 C C . GLU A 1 102 ? -1.345 -18.233 -26.217 1.00 68.44 102 GLU A C 1
ATOM 799 O O . GLU A 1 102 ? -1.979 -17.976 -25.189 1.00 68.44 102 GLU A O 1
ATOM 804 N N . ARG A 1 103 ? -0.330 -17.468 -26.626 1.00 71.81 103 ARG A N 1
ATOM 805 C CA . ARG A 1 103 ? -0.032 -16.174 -26.009 1.00 71.81 103 ARG A CA 1
ATOM 806 C C . ARG A 1 103 ? -1.214 -15.237 -26.245 1.00 71.81 103 ARG A C 1
ATOM 808 O O . ARG A 1 103 ? -1.908 -15.357 -27.252 1.00 71.81 103 ARG A O 1
ATOM 815 N N . TRP A 1 104 ? -1.409 -14.283 -25.335 1.00 77.00 104 TRP A N 1
ATOM 816 C CA . TRP A 1 104 ? -2.376 -13.208 -25.542 1.00 77.00 104 TRP A CA 1
ATOM 817 C C . TRP A 1 104 ? -2.187 -12.586 -26.935 1.00 77.00 104 TRP A C 1
ATOM 819 O O . TRP A 1 104 ? -1.038 -12.359 -27.331 1.00 77.00 104 TRP A O 1
ATOM 829 N N . PRO A 1 105 ? -3.276 -12.327 -27.682 1.00 78.00 105 PRO A N 1
ATOM 830 C CA . PRO A 1 105 ? -3.182 -11.654 -28.967 1.00 78.00 105 PRO A CA 1
ATOM 831 C C . PRO A 1 105 ? -2.471 -10.310 -28.804 1.00 78.00 105 PRO A C 1
ATOM 833 O O . PRO A 1 105 ? -2.792 -9.553 -27.890 1.00 78.00 105 PRO A O 1
ATOM 836 N N . ASP A 1 106 ? -1.544 -9.997 -29.711 1.00 76.94 106 ASP A N 1
ATOM 837 C CA . ASP A 1 106 ? -0.853 -8.697 -29.737 1.00 76.94 106 ASP A CA 1
ATOM 838 C C . ASP A 1 106 ? -1.841 -7.537 -29.969 1.00 76.94 106 ASP A C 1
ATOM 840 O O . ASP A 1 106 ? -1.660 -6.418 -29.496 1.00 76.94 106 ASP A O 1
ATOM 844 N N . VAL A 1 107 ? -2.950 -7.839 -30.651 1.00 83.12 107 VAL A N 1
ATOM 845 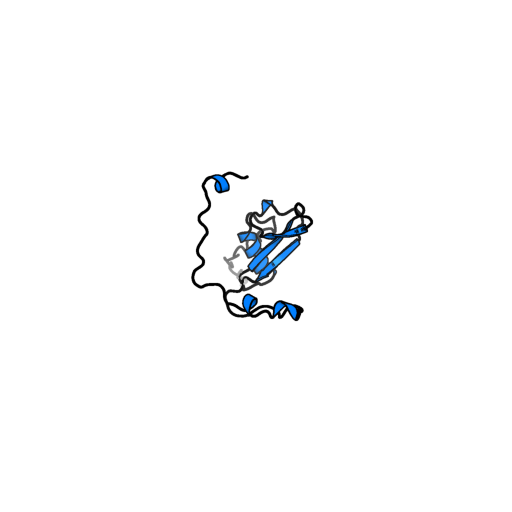C CA . VAL A 1 107 ? -4.064 -6.925 -30.887 1.00 83.12 107 VAL A CA 1
ATOM 846 C C . VAL A 1 107 ? -5.346 -7.565 -30.369 1.00 83.12 107 VAL A C 1
ATOM 848 O O . VAL A 1 107 ? -5.809 -8.574 -30.901 1.00 83.12 107 VAL A O 1
ATOM 851 N N . PHE A 1 108 ? -5.936 -6.954 -29.344 1.00 83.19 108 PHE A N 1
ATOM 852 C CA . PHE A 1 108 ? -7.247 -7.324 -28.821 1.00 83.19 108 PHE A CA 1
ATOM 853 C C . PHE A 1 108 ? -8.303 -6.336 -29.343 1.00 83.19 108 PHE A C 1
ATOM 855 O O . PHE A 1 108 ? -8.333 -5.188 -28.890 1.00 83.19 108 PHE A O 1
ATOM 862 N N . PRO A 1 109 ? -9.157 -6.726 -30.307 1.00 81.75 109 PRO A N 1
ATOM 863 C CA . PRO A 1 109 ? -10.224 -5.854 -30.772 1.00 81.75 109 PRO A CA 1
ATOM 864 C C . PRO A 1 109 ? -11.273 -5.709 -29.666 1.00 81.75 109 PRO A C 1
ATOM 866 O O . PRO A 1 109 ? -11.969 -6.665 -29.326 1.00 81.75 109 PRO A O 1
ATOM 869 N N . VAL A 1 110 ? -11.384 -4.507 -29.101 1.00 82.69 110 VAL A N 1
ATOM 870 C CA . VAL A 1 110 ? -12.423 -4.190 -28.115 1.00 82.69 110 VAL A CA 1
ATOM 871 C C . VAL A 1 110 ? -13.788 -4.263 -28.811 1.00 82.69 110 VAL A C 1
ATOM 873 O O . VAL A 1 110 ? -13.984 -3.564 -29.810 1.00 82.69 110 VAL A O 1
ATOM 876 N N . PRO A 1 111 ? -14.737 -5.083 -28.323 1.00 83.25 111 PRO A N 1
ATOM 877 C CA . PRO A 1 111 ? -16.082 -5.112 -28.877 1.00 83.25 111 PRO A CA 1
ATOM 878 C C . PRO A 1 111 ? -16.738 -3.735 -28.766 1.00 83.25 111 PRO A C 1
ATOM 880 O O . PRO A 1 111 ? -16.733 -3.120 -27.701 1.00 83.25 111 PRO A O 1
ATOM 883 N N . THR A 1 112 ? -17.333 -3.248 -29.852 1.00 85.00 112 THR A N 1
ATOM 884 C CA . THR A 1 112 ? -18.218 -2.083 -29.787 1.00 85.00 112 THR A CA 1
ATOM 885 C C . THR A 1 112 ? -19.563 -2.540 -29.245 1.00 85.00 112 THR A C 1
ATOM 887 O O . THR A 1 112 ? -20.261 -3.321 -29.898 1.00 85.00 112 THR A O 1
ATOM 890 N N . PHE A 1 113 ? -19.927 -2.080 -28.055 1.00 79.25 113 PHE A N 1
ATOM 891 C CA . PHE A 1 113 ? -21.239 -2.359 -27.490 1.00 79.25 113 PHE A CA 1
ATOM 892 C C . PHE A 1 113 ? -22.286 -1.423 -28.112 1.00 79.25 113 PHE A C 1
ATOM 894 O O . PHE A 1 113 ? -21.993 -0.279 -28.455 1.00 79.25 113 PHE A O 1
ATOM 901 N N . SER A 1 114 ? -23.508 -1.926 -28.301 1.00 78.81 114 SER A N 1
ATOM 902 C CA . SER A 1 114 ? -24.657 -1.078 -28.638 1.00 78.81 114 SER A CA 1
ATOM 903 C C . SER A 1 114 ? -24.939 -0.123 -27.476 1.00 78.81 114 SER A C 1
ATOM 905 O O . SER A 1 114 ? -24.760 -0.514 -26.323 1.00 78.81 114 SER A O 1
ATOM 907 N N . TYR A 1 115 ? -25.444 1.080 -27.773 1.00 72.00 115 TYR A N 1
ATOM 908 C CA . TYR A 1 115 ? -25.893 2.058 -26.772 1.00 72.00 115 TYR A CA 1
ATOM 909 C C . TYR A 1 115 ? -26.784 1.421 -25.693 1.00 72.00 115 TYR A C 1
ATOM 911 O O . TYR A 1 115 ? -26.656 1.739 -24.521 1.00 72.00 115 TYR A O 1
ATOM 919 N N . GLU A 1 116 ? -27.633 0.455 -26.053 1.00 73.00 116 GLU A N 1
ATOM 920 C CA . GLU A 1 116 ? -28.535 -0.204 -25.096 1.00 73.00 116 GLU A CA 1
ATOM 921 C C . GLU A 1 116 ? -27.816 -1.047 -24.023 1.00 73.00 116 GLU A C 1
ATOM 923 O O . GLU A 1 116 ? -28.381 -1.287 -22.960 1.00 73.00 116 GLU A O 1
ATOM 928 N N . VAL A 1 117 ? -26.568 -1.469 -24.260 1.00 70.62 117 VAL A N 1
ATOM 929 C CA . VAL A 1 117 ? -25.759 -2.224 -23.285 1.00 70.62 117 VAL A CA 1
ATOM 930 C C . VAL A 1 117 ? -25.072 -1.290 -22.277 1.00 70.62 117 VAL A C 1
ATOM 932 O O . VAL A 1 117 ? -24.748 -1.730 -21.178 1.00 70.62 117 VAL A O 1
ATOM 935 N N . GLU A 1 118 ? -24.898 0.001 -22.591 1.00 62.44 118 GLU A N 1
ATOM 936 C CA . GLU A 1 118 ? -24.277 0.976 -21.674 1.00 62.44 118 GLU A CA 1
ATOM 937 C C . GLU A 1 118 ? -25.172 1.367 -20.480 1.00 62.44 118 GLU A C 1
ATOM 939 O O . GLU A 1 118 ? -24.669 1.941 -19.518 1.00 62.44 118 GLU A O 1
ATOM 944 N N . PHE A 1 119 ? -26.473 1.048 -20.496 1.00 64.00 119 PHE A N 1
ATOM 945 C CA . PHE A 1 119 ? -27.437 1.538 -19.493 1.00 64.00 119 PHE A CA 1
ATOM 946 C C . PHE A 1 119 ? -28.043 0.459 -18.586 1.00 64.00 119 PHE A C 1
ATOM 948 O O . PHE A 1 119 ? -29.008 0.739 -17.875 1.00 64.00 119 PHE A O 1
ATOM 955 N N . VAL A 1 120 ? -27.493 -0.758 -18.568 1.00 59.88 120 VAL A N 1
ATOM 956 C CA . VAL A 1 120 ? -27.914 -1.786 -17.603 1.00 59.88 120 VAL A CA 1
ATOM 957 C C . VAL A 1 120 ? -26.998 -1.729 -16.380 1.00 59.88 120 VAL A C 1
ATOM 959 O O . VAL A 1 120 ? -25.956 -2.382 -16.340 1.00 59.88 120 VAL A O 1
ATOM 962 N N . LEU A 1 121 ? -27.395 -0.920 -15.398 1.00 51.69 121 LEU A N 1
ATOM 963 C CA . LEU A 1 121 ? -26.888 -0.933 -14.023 1.00 51.69 121 LEU A CA 1
ATOM 964 C C . LEU A 1 121 ? -28.027 -1.289 -13.068 1.00 51.69 121 LEU A C 1
ATOM 966 O O . LEU A 1 121 ? -29.134 -0.731 -13.250 1.00 51.69 121 LEU A O 1
#